Protein AF-A0A0S4VAQ6-F1 (afdb_monomer_lite)

Radius of gyration: 25.83 Å; chains: 1; bounding box: 60×48×76 Å

Sequence (164 aa):
MIMEAMSMSTVWVYKHNGTVQCDSSHKPASLGDTRKTLEAVIGPDNVLSQEERTVPMIQLCGAPTGNVNAYEITDKGWYLLRDGTVGRVGFERWSDESKAHFDGDINIGKVIGALTSRQPQSVQELVGHPLRVYRTGDAVTKDWRPDRVNIETNEGLIVSVWFG

Organism: Ralstonia solanacearum (NCBI:txid305)

Structure (mmCIF, N/CA/C/O backbone):
data_AF-A0A0S4VAQ6-F1
#
_entry.id   AF-A0A0S4VAQ6-F1
#
loop_
_atom_site.group_PDB
_atom_site.id
_atom_site.type_symbol
_atom_site.label_atom_id
_atom_site.label_alt_id
_atom_site.label_comp_id
_atom_site.label_asym_id
_atom_site.label_entity_id
_atom_site.label_seq_id
_atom_site.pdbx_PDB_ins_code
_atom_site.Cartn_x
_atom_site.Cartn_y
_atom_site.Cartn_z
_atom_site.occupancy
_atom_site.B_iso_or_equiv
_atom_site.auth_seq_id
_atom_site.auth_comp_id
_atom_site.auth_asym_id
_atom_site.auth_atom_id
_atom_site.pdbx_PDB_model_num
ATOM 1 N N . MET A 1 1 ? -0.516 -14.246 44.029 1.00 36.25 1 MET A N 1
ATOM 2 C CA . MET A 1 1 ? -1.489 -14.232 42.920 1.00 36.25 1 MET A CA 1
ATOM 3 C C . MET A 1 1 ? -0.914 -13.288 41.878 1.00 36.25 1 MET A C 1
ATOM 5 O O . MET A 1 1 ? -1.008 -12.082 42.045 1.00 36.25 1 MET A O 1
ATOM 9 N N . ILE A 1 2 ? -0.140 -13.826 40.937 1.00 40.84 2 ILE A N 1
ATOM 10 C CA . ILE A 1 2 ? 0.524 -13.032 39.900 1.00 40.84 2 ILE A CA 1
ATOM 11 C C . ILE A 1 2 ? -0.493 -12.952 38.764 1.00 40.84 2 ILE A C 1
ATOM 13 O O . ILE A 1 2 ? -0.813 -13.976 38.169 1.00 40.84 2 ILE A O 1
ATOM 17 N N . MET A 1 3 ? -1.084 -11.775 38.556 1.00 41.25 3 MET A N 1
ATOM 18 C CA . MET A 1 3 ? -1.864 -11.488 37.354 1.00 41.25 3 MET A CA 1
ATOM 19 C C . MET A 1 3 ? -0.880 -11.518 36.187 1.00 41.25 3 MET A C 1
ATOM 21 O O . MET A 1 3 ? -0.122 -10.570 35.992 1.00 41.25 3 MET A O 1
ATOM 25 N N . GLU A 1 4 ? -0.835 -12.634 35.463 1.00 46.25 4 GLU A N 1
ATOM 26 C CA . GLU A 1 4 ? -0.206 -12.674 34.149 1.00 46.25 4 GLU A CA 1
ATOM 27 C C . GLU A 1 4 ? -0.880 -11.607 33.286 1.00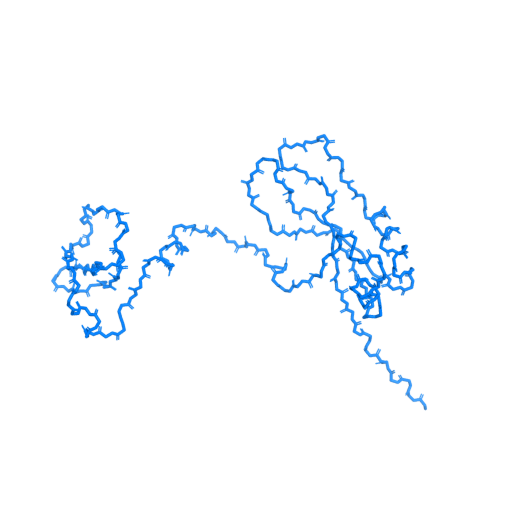 46.25 4 GLU A C 1
ATOM 29 O O . GLU A 1 4 ? -2.095 -11.626 33.077 1.00 46.25 4 GLU A O 1
ATOM 34 N N . ALA A 1 5 ? -0.093 -10.638 32.822 1.00 46.81 5 ALA A N 1
ATOM 35 C CA . ALA A 1 5 ? -0.521 -9.731 31.777 1.00 46.81 5 ALA A CA 1
ATOM 36 C C . ALA A 1 5 ? -0.767 -10.584 30.528 1.00 46.81 5 ALA A C 1
ATOM 38 O O . ALA A 1 5 ? 0.176 -10.962 29.833 1.00 46.81 5 ALA A O 1
ATOM 39 N N . MET A 1 6 ? -2.028 -10.941 30.276 1.00 49.72 6 MET A N 1
ATOM 40 C CA . MET A 1 6 ? -2.421 -11.521 29.000 1.00 49.72 6 MET A CA 1
ATOM 41 C C . MET A 1 6 ? -2.002 -10.518 27.928 1.00 49.72 6 MET A C 1
ATOM 43 O O . MET A 1 6 ? -2.525 -9.405 27.881 1.00 49.72 6 MET A O 1
ATOM 47 N N . SER A 1 7 ? -1.006 -10.883 27.120 1.00 52.69 7 SER A N 1
ATOM 48 C CA . SER A 1 7 ? -0.632 -10.120 25.936 1.00 52.69 7 SER A CA 1
ATOM 49 C C . SER A 1 7 ? -1.876 -10.032 25.059 1.00 52.69 7 SER A C 1
ATOM 51 O O . SER A 1 7 ? -2.305 -11.024 24.472 1.00 52.69 7 SER A O 1
ATOM 53 N N . MET A 1 8 ? -2.522 -8.867 25.061 1.00 62.84 8 MET A N 1
ATOM 54 C CA . MET A 1 8 ? -3.639 -8.600 24.172 1.00 62.84 8 MET A CA 1
ATOM 55 C C . MET A 1 8 ? -3.066 -8.473 22.770 1.00 62.84 8 MET A C 1
ATOM 57 O O . MET A 1 8 ? -2.347 -7.521 22.476 1.00 62.84 8 MET A O 1
ATOM 61 N N . SER A 1 9 ? -3.359 -9.448 21.920 1.00 81.31 9 SER A N 1
ATOM 62 C CA . SER A 1 9 ? -3.089 -9.351 20.495 1.00 81.31 9 SER A CA 1
ATOM 63 C C . SER A 1 9 ? -3.907 -8.203 19.903 1.00 81.31 9 SER A C 1
ATOM 65 O O . SER A 1 9 ? -5.121 -8.083 20.115 1.00 81.31 9 SER A O 1
ATOM 67 N N . THR A 1 10 ? -3.201 -7.318 19.204 1.00 91.25 10 THR A N 1
ATOM 68 C CA . THR A 1 10 ? -3.768 -6.156 18.528 1.00 91.25 10 THR A CA 1
ATOM 69 C C . THR A 1 10 ? -3.583 -6.282 17.024 1.00 91.25 10 THR A C 1
ATOM 71 O O . THR A 1 10 ? -2.678 -6.952 16.517 1.00 91.25 10 THR A O 1
ATOM 74 N N . VAL A 1 11 ? -4.476 -5.629 16.289 1.00 92.31 11 VAL A N 1
ATOM 75 C CA . VAL A 1 11 ? -4.455 -5.561 14.833 1.00 92.31 11 VAL A CA 1
ATOM 76 C C . VAL A 1 11 ? -4.546 -4.102 14.434 1.00 92.31 11 VAL A C 1
ATOM 78 O O . VAL A 1 11 ? -5.362 -3.355 14.960 1.00 92.31 11 VAL A O 1
ATOM 81 N N . TRP A 1 12 ? -3.734 -3.694 13.468 1.00 94.94 12 TRP A N 1
ATOM 82 C CA . TRP A 1 12 ? -3.903 -2.397 12.829 1.00 94.94 12 TRP A CA 1
ATOM 83 C C . TRP A 1 12 ? -4.864 -2.516 11.648 1.00 94.94 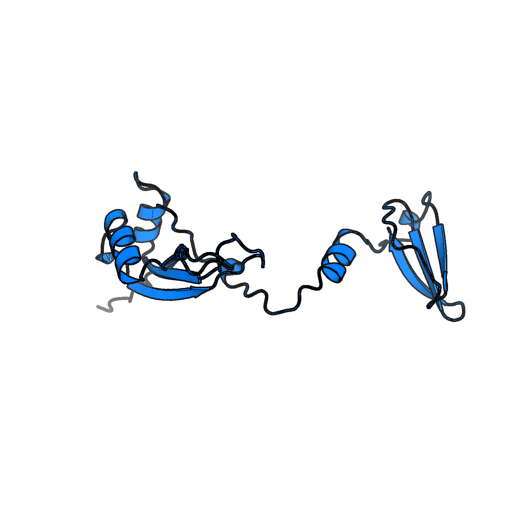12 TRP A C 1
ATOM 85 O O . TRP A 1 12 ? -4.795 -3.471 10.871 1.00 94.94 12 TRP A O 1
ATOM 95 N N . VAL A 1 13 ? -5.750 -1.538 11.499 1.00 94.94 13 VAL A N 1
ATOM 96 C CA . VAL A 1 13 ? -6.652 -1.379 10.352 1.00 94.94 13 VAL A CA 1
ATOM 97 C C . VAL A 1 13 ? -6.558 0.040 9.812 1.00 94.94 13 VAL A C 1
ATOM 99 O O . VAL A 1 13 ? -6.165 0.950 10.536 1.00 94.94 13 VAL A O 1
ATOM 102 N N . TYR A 1 14 ? -6.915 0.256 8.552 1.00 95.38 14 TYR A N 1
ATOM 103 C CA . TYR A 1 14 ? -6.927 1.590 7.959 1.00 95.38 14 TYR A CA 1
ATOM 104 C C . TYR A 1 14 ? -8.081 1.792 6.993 1.00 95.38 14 TYR A C 1
ATOM 106 O O . TYR A 1 14 ? -8.665 0.835 6.491 1.00 95.38 14 TYR A O 1
ATOM 114 N N . LYS A 1 15 ? -8.380 3.059 6.713 1.00 95.06 15 LYS A N 1
ATOM 115 C CA . LYS A 1 15 ? -9.302 3.484 5.661 1.00 95.06 15 LYS A CA 1
ATOM 116 C C . LYS A 1 15 ? -8.745 4.713 4.953 1.00 95.06 15 LYS A C 1
ATOM 118 O O . LYS A 1 15 ? -8.232 5.622 5.606 1.00 95.06 15 LYS A O 1
ATOM 123 N N . HIS A 1 16 ? -8.856 4.759 3.627 1.00 93.50 16 HIS A N 1
ATOM 124 C CA . HIS A 1 16 ? -8.461 5.935 2.850 1.00 93.50 16 HIS A CA 1
ATOM 125 C C . HIS A 1 16 ? -9.207 7.185 3.309 1.00 93.50 16 HIS A C 1
ATOM 127 O O . HIS A 1 16 ? -10.425 7.158 3.490 1.00 93.50 16 HIS A 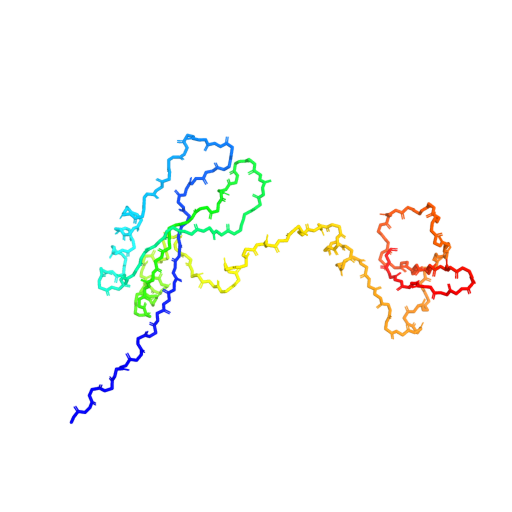O 1
ATOM 133 N N . ASN A 1 17 ? -8.479 8.294 3.449 1.00 94.06 17 ASN A N 1
ATOM 134 C CA . ASN A 1 17 ? -9.069 9.557 3.889 1.00 94.06 17 ASN A CA 1
ATOM 135 C C . ASN A 1 17 ? -9.855 10.277 2.775 1.00 94.06 17 ASN A C 1
ATOM 137 O O . ASN A 1 17 ? -10.400 11.348 3.010 1.00 94.06 17 ASN A O 1
ATOM 141 N N . GLY A 1 18 ? -9.924 9.700 1.570 1.00 91.56 18 GLY A N 1
ATOM 142 C CA . GLY A 1 18 ? -10.716 10.218 0.453 1.00 91.56 18 GLY A CA 1
ATOM 143 C C . GLY A 1 18 ? -10.040 11.319 -0.366 1.00 91.56 18 GLY A C 1
ATOM 144 O O . GLY A 1 18 ? -10.668 11.855 -1.273 1.00 91.56 18 GLY A O 1
ATOM 145 N N . THR A 1 19 ? -8.778 11.657 -0.086 1.00 93.44 19 THR A N 1
ATOM 146 C CA . THR A 1 19 ? -8.035 12.606 -0.929 1.00 93.44 19 THR A CA 1
ATOM 147 C C . THR A 1 19 ? -7.652 11.984 -2.270 1.00 93.44 19 THR A C 1
ATOM 149 O O . THR A 1 19 ? -7.267 10.813 -2.347 1.00 93.44 19 THR A O 1
ATOM 152 N N . VAL A 1 20 ? -7.733 12.796 -3.325 1.00 91.94 20 VAL A N 1
ATOM 153 C CA . VAL A 1 20 ? -7.515 12.400 -4.721 1.00 91.94 20 VAL A CA 1
ATOM 154 C C . VAL A 1 20 ? -6.326 13.171 -5.298 1.00 91.94 20 VAL A C 1
ATOM 156 O O . VAL A 1 20 ? -6.130 14.354 -5.025 1.00 91.94 20 VAL A O 1
ATOM 159 N N . GLN A 1 21 ? -5.492 12.500 -6.087 1.00 86.88 21 GLN A N 1
ATOM 160 C CA . GLN A 1 21 ? -4.336 13.105 -6.739 1.00 86.88 21 GLN A CA 1
ATOM 161 C C . GLN A 1 21 ? -4.772 14.130 -7.787 1.00 86.88 21 GLN A C 1
ATOM 163 O O . GLN A 1 21 ? -5.685 13.876 -8.574 1.00 86.88 21 GLN A O 1
ATOM 168 N N . CYS A 1 22 ? -4.067 15.263 -7.829 1.00 87.56 22 CYS A N 1
ATOM 169 C CA . CYS A 1 22 ? -4.341 16.404 -8.712 1.00 87.56 22 CYS A CA 1
ATOM 170 C C . CYS A 1 22 ? -5.691 17.104 -8.473 1.00 87.56 22 CYS A C 1
ATOM 172 O O . CYS A 1 22 ? -6.052 17.983 -9.252 1.00 87.56 22 CYS A O 1
ATOM 174 N N . ASP A 1 23 ? -6.414 16.760 -7.404 1.00 89.00 23 ASP A N 1
ATOM 175 C CA . ASP A 1 23 ? -7.700 17.363 -7.076 1.00 89.00 23 ASP A CA 1
ATOM 176 C C . ASP A 1 23 ? -7.758 17.792 -5.602 1.00 89.00 23 ASP A C 1
ATOM 178 O O . ASP A 1 23 ? -7.939 16.987 -4.688 1.00 89.00 23 ASP A O 1
ATOM 182 N N . SER A 1 24 ? -7.624 19.099 -5.376 1.00 86.44 24 SER A N 1
ATOM 183 C CA . SER A 1 24 ? -7.685 19.714 -4.046 1.00 86.44 24 SER A CA 1
ATOM 184 C C . SER A 1 24 ? -9.109 19.986 -3.550 1.00 86.44 24 SER A C 1
ATOM 186 O O . SER A 1 24 ? -9.280 20.448 -2.421 1.00 86.44 24 SER A O 1
ATOM 188 N N . SER A 1 25 ? -10.138 19.715 -4.360 1.00 89.38 25 SER A N 1
ATOM 189 C CA . SER A 1 25 ? -11.536 19.912 -3.962 1.00 89.38 25 SER A CA 1
ATOM 190 C C . SER A 1 25 ? -12.019 18.850 -2.966 1.00 89.38 25 SER A C 1
ATOM 192 O O . SER A 1 25 ? -12.926 19.110 -2.170 1.00 89.38 25 SER A O 1
ATOM 194 N N . HIS A 1 26 ? -11.369 17.682 -2.945 1.00 83.56 26 HIS A N 1
ATOM 195 C CA . HIS A 1 26 ? -11.676 16.589 -2.031 1.00 83.56 26 HIS A CA 1
ATOM 196 C C . HIS A 1 26 ? -11.047 16.839 -0.658 1.00 83.56 26 HIS A C 1
ATOM 198 O O . HIS A 1 26 ? -9.836 16.717 -0.464 1.00 83.56 26 HIS A O 1
ATOM 204 N N . LYS A 1 27 ? -11.889 17.177 0.323 1.00 89.56 27 LYS A N 1
ATOM 205 C CA . LYS A 1 27 ? -11.455 17.353 1.713 1.00 89.56 27 LYS A CA 1
ATOM 206 C C . LYS A 1 27 ? -11.209 15.990 2.377 1.00 89.56 27 LYS A C 1
ATOM 208 O O . LYS A 1 27 ? -12.104 15.146 2.318 1.00 89.56 27 LYS A O 1
ATOM 213 N N . PRO A 1 28 ? -10.056 15.779 3.041 1.00 93.50 28 PRO A N 1
ATOM 214 C CA . PRO A 1 28 ? -9.788 14.538 3.758 1.00 93.50 28 PRO A CA 1
ATOM 215 C C . PRO A 1 28 ? -10.797 14.327 4.889 1.00 93.50 28 PRO A C 1
ATOM 217 O O . PRO A 1 28 ? -11.072 15.243 5.669 1.00 93.50 28 PRO A O 1
ATOM 220 N N . ALA A 1 29 ? -11.303 13.103 5.017 1.00 94.31 29 ALA A N 1
ATOM 221 C CA . ALA A 1 29 ? -12.001 12.667 6.215 1.00 94.31 29 ALA A CA 1
ATOM 222 C C . ALA A 1 29 ? -11.036 12.715 7.405 1.00 94.31 29 ALA A C 1
ATOM 224 O O . ALA A 1 29 ? -9.931 12.171 7.338 1.00 94.31 29 ALA A O 1
ATOM 225 N N . SER A 1 30 ? -11.455 13.344 8.503 1.00 95.25 30 SER A N 1
ATOM 226 C CA . SER A 1 30 ? -10.615 13.458 9.694 1.00 95.25 30 SER A CA 1
ATOM 227 C C . SER A 1 30 ? -10.448 12.108 10.404 1.00 95.25 30 SER A C 1
ATOM 229 O O . SER A 1 30 ? -11.316 11.225 10.314 1.00 95.25 30 SER A O 1
ATOM 231 N N . LEU A 1 31 ? -9.363 11.970 11.178 1.00 94.88 31 LEU A N 1
ATOM 232 C CA . LEU A 1 31 ? -9.176 10.849 12.106 1.00 94.88 31 LEU A CA 1
ATOM 233 C C . LEU A 1 31 ? -10.370 10.691 13.060 1.00 94.88 31 LEU A C 1
ATOM 235 O O . LEU A 1 31 ? -10.797 9.574 13.335 1.00 94.88 31 LEU A O 1
ATOM 239 N N . GLY A 1 32 ? -10.947 11.793 13.545 1.00 95.94 32 GLY A N 1
ATOM 240 C CA . GLY A 1 32 ? -12.079 11.751 14.474 1.00 95.94 32 GLY A CA 1
ATOM 241 C C . GLY A 1 32 ? -13.367 11.232 13.832 1.00 95.94 32 GLY A C 1
ATOM 242 O O . GLY A 1 32 ? -14.066 10.407 14.417 1.00 95.94 32 GLY A O 1
ATOM 243 N N . ASP A 1 33 ? -13.679 11.672 12.614 1.00 94.69 33 ASP A N 1
ATOM 244 C CA . ASP A 1 33 ? -14.906 11.254 11.922 1.00 94.69 33 ASP A CA 1
ATOM 245 C C . ASP A 1 33 ? -14.822 9.798 11.456 1.00 94.69 33 ASP A C 1
ATOM 247 O O . ASP A 1 33 ? -15.782 9.027 11.571 1.00 94.69 33 ASP A O 1
ATOM 251 N N . THR A 1 34 ? -13.638 9.389 11.000 1.00 95.75 34 THR A N 1
ATOM 252 C CA . THR A 1 34 ? -13.381 7.997 10.626 1.00 95.75 34 THR A CA 1
ATOM 253 C C . THR A 1 34 ? -13.413 7.087 11.859 1.00 95.75 34 THR A C 1
ATOM 255 O O . THR A 1 34 ? -14.005 6.008 11.796 1.00 95.75 34 THR A O 1
ATOM 258 N N . ARG A 1 35 ? -12.901 7.550 13.012 1.00 96.88 35 ARG A N 1
ATOM 259 C CA . ARG A 1 35 ? -12.979 6.828 14.291 1.00 96.88 35 ARG A CA 1
ATOM 260 C C . ARG A 1 35 ? -14.418 6.579 14.717 1.00 96.88 35 ARG A C 1
ATOM 262 O O . ARG A 1 35 ? -14.758 5.437 14.991 1.00 96.88 35 ARG A O 1
ATOM 269 N N . LYS A 1 36 ? -15.283 7.598 14.692 1.00 96.44 36 LYS A N 1
ATOM 270 C CA . LYS A 1 36 ? -16.713 7.436 15.024 1.00 96.44 36 LYS A CA 1
ATOM 271 C C . LYS A 1 36 ? -17.382 6.360 14.169 1.00 96.44 36 LYS A C 1
ATOM 273 O O . LYS A 1 36 ? -18.200 5.593 14.666 1.00 96.44 36 LYS A O 1
ATOM 278 N N . THR A 1 37 ? -17.015 6.288 12.888 1.00 94.12 37 THR A N 1
ATOM 279 C CA . THR A 1 37 ? -17.519 5.252 11.976 1.00 94.12 37 THR A CA 1
ATOM 280 C C . THR A 1 37 ? -17.040 3.860 12.393 1.00 94.12 37 THR A C 1
ATOM 282 O O . THR A 1 37 ? -17.829 2.922 12.382 1.00 94.12 37 THR A O 1
ATOM 285 N N . LEU A 1 38 ? -15.769 3.719 12.783 1.00 95.56 38 LEU A N 1
ATOM 286 C CA . LEU A 1 38 ? -15.210 2.456 13.270 1.00 95.56 38 LEU A CA 1
ATOM 287 C C . LEU A 1 38 ? -15.859 2.023 14.593 1.00 95.56 38 LEU A C 1
ATOM 289 O O . LEU A 1 38 ? -16.320 0.892 14.720 1.00 95.56 38 LEU A O 1
ATOM 293 N N . GLU A 1 39 ? -15.957 2.938 15.557 1.00 96.12 39 GLU A N 1
ATOM 294 C CA . GLU A 1 39 ? -16.557 2.698 16.874 1.00 96.12 39 GLU A CA 1
ATOM 295 C C . GLU A 1 39 ? -18.041 2.328 16.778 1.00 96.12 39 GLU A C 1
ATOM 297 O O . GLU A 1 39 ? -18.512 1.506 17.560 1.00 96.12 39 GLU A O 1
ATOM 302 N N . ALA A 1 40 ? -18.775 2.856 15.794 1.00 93.94 40 ALA A N 1
ATOM 303 C CA . ALA A 1 40 ? -20.157 2.454 15.538 1.00 93.94 40 ALA A CA 1
ATOM 304 C C . ALA A 1 40 ? -20.291 0.981 15.101 1.00 93.94 40 ALA A C 1
ATOM 306 O O . ALA A 1 40 ? -21.357 0.392 15.269 1.00 93.94 40 ALA A O 1
ATOM 307 N N . VAL A 1 41 ? -19.227 0.384 14.550 1.00 93.00 41 VAL A N 1
ATOM 308 C CA . VAL A 1 41 ? -19.211 -1.014 14.090 1.00 93.00 41 VAL A CA 1
ATOM 309 C C . VAL A 1 41 ? -18.688 -1.948 15.177 1.00 93.00 41 VAL A C 1
ATOM 311 O O . VAL A 1 41 ? -19.282 -2.995 15.423 1.00 93.00 41 VAL A O 1
ATOM 314 N N . ILE A 1 42 ? -17.577 -1.586 15.823 1.00 94.69 42 ILE A N 1
ATOM 315 C CA . ILE A 1 42 ? -16.864 -2.492 16.736 1.00 94.69 42 ILE A CA 1
ATOM 316 C C . ILE A 1 42 ? -16.968 -2.100 18.210 1.00 94.69 42 ILE A C 1
ATOM 318 O O . ILE A 1 42 ? -16.533 -2.861 19.065 1.00 94.69 42 ILE A O 1
ATOM 322 N N . GLY A 1 43 ? -17.555 -0.949 18.529 1.00 94.62 43 GLY A N 1
ATOM 323 C CA . GLY A 1 43 ? -17.601 -0.385 19.877 1.00 94.62 43 GLY A CA 1
ATOM 324 C C . GLY A 1 43 ? -16.316 0.369 20.262 1.00 94.62 43 GLY A C 1
ATOM 325 O O . GLY A 1 43 ? -15.223 -0.016 19.838 1.00 94.62 43 GLY A O 1
ATOM 326 N N . PRO A 1 44 ? -16.420 1.428 21.088 1.00 96.31 44 PRO A N 1
ATOM 327 C CA . PRO A 1 44 ? -15.289 2.288 21.455 1.00 96.31 44 PRO A CA 1
ATOM 328 C C . PRO A 1 44 ? -14.185 1.553 22.224 1.00 96.31 44 PRO A C 1
ATOM 330 O O . PRO A 1 44 ? -13.007 1.818 21.997 1.00 96.31 44 PRO A O 1
ATOM 333 N N . ASP A 1 45 ? -14.546 0.567 23.048 1.00 96.12 45 ASP A N 1
ATOM 334 C CA . ASP A 1 45 ? -13.595 -0.222 23.848 1.00 96.12 45 ASP A CA 1
ATOM 335 C C . ASP A 1 45 ? -12.629 -1.062 22.996 1.00 96.12 45 ASP A C 1
ATOM 337 O O . ASP A 1 45 ? -11.637 -1.584 23.503 1.00 96.12 45 ASP A O 1
ATOM 341 N N . ASN A 1 46 ? -12.915 -1.222 21.700 1.00 95.69 46 ASN A N 1
ATOM 342 C CA . ASN A 1 46 ? -12.084 -1.991 20.782 1.00 95.69 46 ASN A CA 1
ATOM 343 C C . ASN A 1 46 ? -11.152 -1.123 19.925 1.00 95.69 46 ASN A C 1
ATOM 345 O O . ASN A 1 46 ? -10.422 -1.691 19.117 1.00 95.69 46 ASN A O 1
ATOM 349 N N . VAL A 1 47 ? -11.145 0.208 20.092 1.00 96.50 47 VAL A N 1
ATOM 350 C CA . VAL A 1 47 ? -10.245 1.137 19.383 1.00 96.50 47 VAL A CA 1
ATOM 351 C C . VAL A 1 47 ? -9.207 1.706 20.352 1.00 96.50 47 VAL A C 1
ATOM 353 O O . VAL A 1 47 ? -9.507 2.575 21.173 1.00 96.50 47 VAL A O 1
ATOM 356 N N . LEU A 1 48 ? -7.967 1.238 20.227 1.00 95.94 48 LEU A N 1
ATOM 357 C CA . LEU A 1 48 ? -6.884 1.458 21.188 1.00 95.94 48 LEU A CA 1
ATOM 358 C C . LEU A 1 48 ? -6.043 2.697 20.861 1.00 95.94 48 LEU A C 1
ATOM 360 O O . LEU A 1 48 ? -5.765 3.511 21.737 1.00 95.94 48 LEU A O 1
ATOM 364 N N . SER A 1 49 ? -5.668 2.859 19.592 1.00 95.12 49 SER A N 1
ATOM 365 C CA . SER A 1 49 ? -4.814 3.952 19.115 1.00 95.12 49 SER A CA 1
ATOM 366 C C . SER A 1 49 ? -5.243 4.411 17.723 1.00 95.12 49 SER A C 1
ATOM 368 O O . SER A 1 49 ? -5.997 3.717 17.038 1.00 95.12 49 SER A O 1
ATOM 370 N N . GLN A 1 50 ? -4.794 5.596 17.312 1.00 96.31 50 GLN A N 1
ATOM 371 C CA . GLN A 1 50 ? -5.069 6.162 15.994 1.00 96.31 50 GLN A CA 1
ATOM 372 C C . GLN A 1 50 ? -3.898 7.011 15.500 1.00 96.31 50 GLN A C 1
ATOM 374 O O . GLN A 1 50 ? -3.284 7.727 16.290 1.00 96.31 50 GLN A O 1
ATOM 379 N N . GLU A 1 51 ? -3.650 6.991 14.194 1.00 95.31 51 GLU A N 1
ATOM 380 C CA . GLU A 1 51 ? -2.695 7.883 13.534 1.00 95.31 51 GLU A CA 1
ATOM 381 C C . GLU A 1 51 ? -2.958 7.983 12.028 1.00 95.31 51 GLU A C 1
ATOM 383 O O . GLU A 1 51 ? -3.599 7.119 11.426 1.00 95.31 51 GLU A O 1
ATOM 388 N N . GLU A 1 52 ? -2.467 9.055 11.413 1.00 94.44 52 GLU A N 1
ATOM 389 C CA . GLU A 1 52 ? -2.427 9.160 9.956 1.00 94.44 52 GLU A CA 1
ATOM 390 C C . GLU A 1 52 ? -1.237 8.358 9.430 1.00 94.44 52 GLU A C 1
ATOM 392 O O . GLU A 1 52 ? -0.139 8.401 9.987 1.00 94.44 52 GLU A O 1
ATOM 397 N N . ARG A 1 53 ? -1.456 7.621 8.344 1.00 92.44 53 ARG A N 1
ATOM 398 C CA . ARG A 1 53 ? -0.407 6.886 7.635 1.00 92.44 53 ARG A CA 1
ATOM 399 C C . ARG A 1 53 ? -0.564 7.069 6.133 1.00 92.44 53 ARG A C 1
ATOM 401 O O . ARG A 1 53 ? -1.548 7.631 5.648 1.00 92.44 53 ARG A O 1
ATOM 408 N N . THR A 1 54 ? 0.391 6.533 5.392 1.00 89.31 54 THR A N 1
ATOM 409 C CA . THR A 1 54 ? 0.339 6.437 3.938 1.00 89.31 54 THR A CA 1
ATOM 410 C C . THR A 1 54 ? 0.437 4.980 3.510 1.00 89.31 54 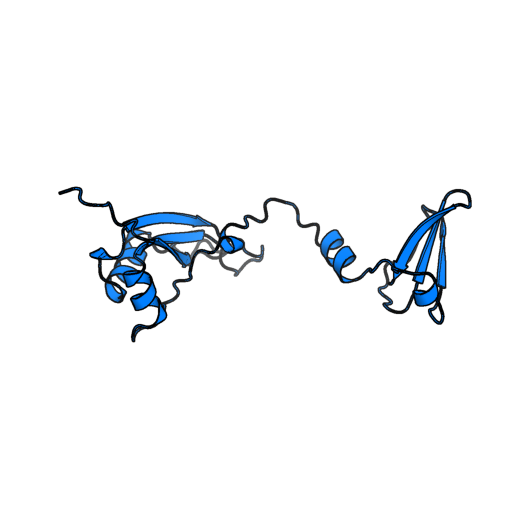THR A C 1
ATOM 412 O O . THR A 1 54 ? 1.124 4.174 4.138 1.00 89.31 54 THR A O 1
ATOM 415 N N . VAL A 1 55 ? -0.279 4.638 2.444 1.00 86.31 55 VAL A N 1
ATOM 416 C CA . VAL A 1 55 ? -0.121 3.378 1.716 1.00 86.31 55 VAL A CA 1
ATOM 417 C C . VAL A 1 55 ? 0.326 3.680 0.289 1.00 86.31 55 VAL A C 1
ATOM 419 O O . VAL A 1 55 ? 0.023 4.759 -0.234 1.00 86.31 55 VAL A O 1
ATOM 422 N N . PRO A 1 56 ? 1.046 2.762 -0.366 1.00 81.62 56 PRO A N 1
ATOM 423 C CA . PRO A 1 56 ? 1.562 3.030 -1.694 1.00 81.62 56 PRO A CA 1
ATOM 424 C C . PRO A 1 56 ? 0.445 3.134 -2.729 1.00 81.62 56 PRO A C 1
ATOM 426 O O . PRO A 1 56 ? -0.446 2.289 -2.778 1.00 81.62 56 PRO A O 1
ATOM 429 N N . MET A 1 57 ? 0.530 4.151 -3.587 1.00 82.06 57 MET A N 1
ATOM 430 C CA . MET A 1 57 ? -0.425 4.388 -4.667 1.00 82.06 57 MET A CA 1
ATOM 431 C C . MET A 1 57 ? 0.276 4.685 -5.985 1.00 82.06 57 MET A C 1
ATOM 433 O O . MET A 1 57 ? 1.352 5.290 -6.026 1.00 82.06 57 MET A O 1
ATOM 437 N N . ILE A 1 58 ? -0.378 4.292 -7.078 1.00 79.06 58 ILE A N 1
ATOM 438 C CA . ILE A 1 58 ? 0.046 4.661 -8.430 1.00 79.06 58 ILE A CA 1
ATOM 439 C C . ILE A 1 58 ? 0.021 6.187 -8.543 1.00 79.06 58 ILE A C 1
ATOM 441 O O . ILE A 1 58 ? -0.907 6.815 -8.041 1.00 79.06 58 ILE A O 1
ATOM 445 N N . GLN A 1 59 ? 0.992 6.782 -9.231 1.00 81.75 59 GLN A N 1
ATOM 446 C CA . GLN A 1 59 ? 1.002 8.225 -9.481 1.00 81.75 59 GLN A CA 1
ATOM 447 C C . GLN A 1 59 ? 0.189 8.535 -10.747 1.00 81.75 59 GLN A C 1
ATOM 449 O O . GLN A 1 59 ? 0.702 8.445 -11.862 1.00 81.75 59 GLN A O 1
ATOM 454 N N . LEU A 1 60 ? -1.101 8.833 -10.577 1.00 80.50 60 LEU A N 1
ATOM 455 C CA . LEU A 1 60 ? -2.049 9.133 -11.654 1.00 80.50 60 LEU A CA 1
ATOM 456 C C . LEU A 1 60 ? -3.122 10.104 -11.146 1.00 80.50 60 LEU A C 1
ATOM 458 O O . LEU A 1 60 ? -3.810 9.815 -10.166 1.00 80.50 60 LEU A O 1
ATOM 462 N N . CYS A 1 61 ? -3.318 11.227 -11.842 1.00 84.56 61 CYS A N 1
ATOM 463 C CA . CYS A 1 61 ? -4.392 12.166 -11.513 1.00 84.56 61 CYS A CA 1
ATOM 464 C C . CYS A 1 61 ? -5.759 11.460 -11.497 1.00 84.56 61 CYS A C 1
ATOM 466 O O . CYS A 1 61 ? -6.082 10.704 -12.413 1.00 84.56 61 CYS A O 1
ATOM 468 N N . GLY A 1 62 ? -6.561 11.708 -10.459 1.00 84.38 62 GLY A N 1
ATOM 469 C CA . GLY A 1 62 ? -7.840 11.024 -10.238 1.00 84.38 62 GLY A CA 1
ATOM 470 C C . GLY A 1 62 ? -7.753 9.730 -9.415 1.00 84.38 62 GLY A C 1
ATOM 471 O O . GLY A 1 62 ? -8.785 9.253 -8.946 1.00 84.38 62 GLY A O 1
ATOM 472 N N . ALA A 1 63 ? -6.559 9.175 -9.176 1.00 87.31 63 ALA A N 1
ATOM 473 C CA . ALA A 1 63 ? -6.370 8.084 -8.216 1.00 87.31 63 ALA A CA 1
ATOM 474 C C . ALA A 1 63 ? -6.326 8.620 -6.768 1.00 87.31 63 ALA A C 1
ATOM 476 O O . ALA A 1 63 ? -6.003 9.793 -6.563 1.00 87.31 63 ALA A O 1
ATOM 477 N N . PRO A 1 64 ? -6.603 7.803 -5.733 1.00 88.69 64 PRO A N 1
ATOM 478 C CA . PRO A 1 64 ? -6.427 8.247 -4.354 1.00 88.69 64 PRO A CA 1
ATOM 479 C C . PRO A 1 64 ? -4.950 8.536 -4.045 1.00 88.69 64 PRO A C 1
ATOM 481 O O . PRO A 1 64 ? -4.049 7.912 -4.605 1.00 88.69 64 PRO A O 1
ATOM 484 N N . THR A 1 65 ? -4.684 9.473 -3.138 1.00 89.19 65 THR A N 1
ATOM 485 C CA . THR A 1 65 ? -3.306 9.886 -2.787 1.00 89.19 65 THR A CA 1
ATOM 486 C C . THR A 1 65 ? -2.522 8.827 -2.013 1.00 89.19 65 THR A C 1
ATOM 488 O O . THR A 1 65 ? -1.298 8.875 -1.987 1.00 89.19 65 THR A O 1
ATOM 491 N N . GLY A 1 66 ? -3.222 7.895 -1.363 1.00 89.88 66 GLY A N 1
ATOM 492 C CA . GLY A 1 66 ? -2.623 6.930 -0.441 1.00 89.88 66 GLY A CA 1
ATOM 493 C C . GLY A 1 66 ? -2.620 7.389 1.012 1.00 89.88 66 GLY A C 1
ATOM 494 O O . GLY A 1 66 ? -2.249 6.606 1.875 1.00 89.88 66 GLY A O 1
ATOM 495 N N . ASN A 1 67 ? -3.092 8.600 1.320 1.00 92.81 67 ASN A N 1
ATOM 496 C CA . ASN A 1 67 ? -3.282 9.026 2.705 1.00 92.81 67 ASN A CA 1
ATOM 497 C C . ASN A 1 67 ? -4.437 8.244 3.355 1.00 92.81 67 ASN A C 1
ATOM 499 O O . ASN A 1 67 ? -5.537 8.131 2.792 1.00 92.81 67 ASN A O 1
ATOM 503 N N . VAL A 1 68 ? -4.199 7.708 4.550 1.00 95.19 68 VAL A N 1
ATOM 504 C CA . VAL A 1 68 ? -5.154 6.866 5.277 1.00 95.19 68 VAL A CA 1
ATOM 505 C C . VAL A 1 68 ? -5.223 7.240 6.753 1.00 95.19 68 VAL A C 1
ATOM 507 O O . VAL A 1 68 ? -4.246 7.675 7.358 1.00 95.19 68 VAL A O 1
ATOM 510 N N . ASN A 1 69 ? -6.390 6.996 7.338 1.00 97.19 69 ASN A N 1
ATOM 511 C CA . ASN A 1 69 ? -6.607 7.025 8.777 1.00 97.19 69 ASN A CA 1
ATOM 512 C C . ASN A 1 69 ? -6.444 5.598 9.304 1.00 97.19 69 ASN A C 1
ATOM 514 O O . ASN A 1 69 ? -7.202 4.710 8.897 1.00 97.19 69 ASN A O 1
ATOM 518 N N . ALA A 1 70 ? -5.454 5.371 10.164 1.00 96.38 70 ALA A N 1
ATOM 519 C CA . ALA A 1 70 ? -5.116 4.064 10.711 1.00 96.38 70 ALA A CA 1
ATOM 520 C C . ALA A 1 70 ? -5.471 3.973 12.200 1.00 96.38 70 ALA A C 1
ATOM 522 O O . ALA A 1 70 ? -5.354 4.947 12.943 1.00 96.38 70 ALA A O 1
ATOM 523 N N . TYR A 1 71 ? -5.888 2.784 12.632 1.00 97.06 71 TYR A N 1
ATOM 524 C CA . TYR A 1 71 ? -6.334 2.503 13.992 1.00 97.06 71 TYR A CA 1
ATOM 525 C C . TYR A 1 71 ? -5.776 1.180 14.480 1.00 97.06 71 TYR A C 1
ATOM 527 O O . TYR A 1 71 ? -5.831 0.176 13.769 1.00 97.06 71 TYR A O 1
ATOM 535 N N . GLU A 1 72 ? -5.298 1.173 15.716 1.00 96.62 72 GLU A N 1
ATOM 536 C CA . GLU A 1 72 ? -5.021 -0.059 16.436 1.00 96.62 72 GLU A CA 1
ATOM 537 C C . GLU A 1 72 ? -6.302 -0.533 17.111 1.00 96.62 72 GLU A C 1
ATOM 539 O O . GLU A 1 72 ? -6.946 0.230 17.836 1.00 96.62 72 GLU A O 1
ATOM 544 N N . ILE A 1 73 ? -6.675 -1.785 16.875 1.00 96.12 73 ILE A N 1
ATOM 545 C CA . ILE A 1 73 ? -7.876 -2.401 17.427 1.00 96.12 73 ILE A CA 1
ATOM 546 C C . ILE A 1 73 ? -7.550 -3.724 18.113 1.00 96.12 73 ILE A C 1
ATOM 548 O O . ILE A 1 73 ? -6.532 -4.362 17.840 1.00 96.12 73 ILE A O 1
ATOM 552 N N . THR A 1 74 ? -8.433 -4.152 19.008 1.00 95.44 74 THR A N 1
ATOM 553 C CA . THR A 1 74 ? -8.338 -5.478 19.634 1.00 95.44 74 THR A CA 1
ATOM 554 C C . THR A 1 74 ? -8.669 -6.581 18.622 1.00 95.44 74 THR A C 1
ATOM 556 O O . THR A 1 74 ? -9.412 -6.357 17.663 1.00 95.44 74 THR A O 1
ATOM 559 N N . ASP A 1 75 ? -8.223 -7.813 18.876 1.00 91.38 75 ASP A N 1
ATOM 560 C CA . ASP A 1 75 ? -8.653 -8.985 18.095 1.00 91.38 75 ASP A CA 1
ATOM 561 C C . ASP A 1 75 ? -10.177 -9.172 18.070 1.00 91.38 75 ASP A C 1
ATOM 563 O O . ASP A 1 75 ? -10.751 -9.559 17.049 1.00 91.38 75 ASP A O 1
ATOM 567 N N . LYS A 1 76 ? -10.858 -8.852 19.179 1.00 92.19 76 LYS A N 1
ATOM 568 C CA . LYS A 1 76 ? -12.325 -8.847 19.239 1.00 92.19 76 LYS A CA 1
ATOM 569 C C . LYS A 1 76 ? -12.905 -7.808 18.279 1.00 92.19 76 LYS A C 1
ATOM 571 O O . LYS A 1 76 ? -13.848 -8.114 17.554 1.00 92.19 76 LYS A O 1
ATOM 576 N N . GLY A 1 77 ? -12.334 -6.605 18.252 1.00 92.88 77 GLY A N 1
ATOM 577 C CA . GLY A 1 77 ? -12.686 -5.566 17.290 1.00 92.88 77 GLY A CA 1
ATOM 578 C C . GLY A 1 77 ? -12.488 -6.032 15.851 1.00 92.88 77 GLY A C 1
ATOM 579 O O . GLY A 1 77 ? -13.374 -5.857 15.020 1.00 92.88 77 GLY A O 1
ATOM 580 N N . TRP A 1 78 ? -11.371 -6.702 15.567 1.00 91.75 78 TRP A N 1
ATOM 581 C CA . TRP A 1 78 ? -11.098 -7.257 14.243 1.00 91.75 78 TRP A CA 1
ATOM 582 C C . TRP A 1 78 ? -12.116 -8.328 13.833 1.00 91.75 78 TRP A C 1
ATOM 584 O O . TRP A 1 78 ? -12.624 -8.291 12.712 1.00 91.75 78 TRP A O 1
ATOM 594 N N . TYR A 1 79 ? -12.464 -9.244 14.738 1.00 90.06 79 TYR A N 1
ATOM 595 C CA . TYR A 1 79 ? -13.513 -10.237 14.503 1.00 90.06 79 TYR A CA 1
ATOM 596 C C . TYR A 1 79 ? -14.855 -9.573 14.162 1.00 90.06 79 TYR A C 1
ATOM 598 O O . TYR A 1 79 ? -15.472 -9.920 13.156 1.00 90.06 79 TYR A O 1
ATOM 606 N N . LEU A 1 80 ? -15.271 -8.566 14.939 1.00 90.94 80 LEU A N 1
ATOM 607 C CA . LEU A 1 80 ? -16.512 -7.821 14.696 1.00 90.94 80 LEU A CA 1
ATOM 608 C C . LEU A 1 80 ? -16.496 -7.079 13.352 1.00 90.94 80 LEU A C 1
ATOM 610 O O . LEU A 1 80 ? -17.495 -7.084 12.638 1.00 90.94 80 LEU A O 1
ATOM 614 N N . LEU A 1 81 ? -15.366 -6.476 12.982 1.00 90.38 81 LEU A N 1
ATOM 615 C CA . LEU A 1 81 ? -15.214 -5.756 11.716 1.00 90.38 81 LEU A CA 1
ATOM 616 C C . LEU A 1 81 ? -15.218 -6.692 10.497 1.00 90.38 81 LEU A C 1
ATOM 618 O O . LEU A 1 81 ? -15.685 -6.315 9.422 1.00 90.38 81 LEU A O 1
ATOM 622 N N . ARG A 1 82 ? -14.659 -7.900 10.639 1.00 87.56 82 ARG A N 1
ATOM 623 C CA . ARG A 1 82 ? -14.528 -8.875 9.548 1.00 87.56 82 ARG A CA 1
ATOM 624 C C . ARG A 1 82 ? -15.796 -9.697 9.344 1.00 87.56 82 ARG A C 1
ATOM 626 O O . ARG A 1 82 ? -16.219 -9.848 8.201 1.00 87.56 82 ARG A O 1
ATOM 633 N N . ASP A 1 83 ? -16.348 -10.230 10.431 1.00 81.69 83 ASP A N 1
ATOM 634 C CA . ASP A 1 83 ? -17.400 -11.253 10.413 1.00 81.69 83 ASP A CA 1
ATOM 635 C C . ASP A 1 83 ? -18.747 -10.737 10.950 1.00 81.69 83 ASP A C 1
ATOM 637 O O . ASP A 1 83 ? -19.727 -11.480 10.987 1.00 81.69 83 ASP A O 1
ATOM 641 N N . GLY A 1 84 ? -18.814 -9.475 11.382 1.00 77.38 84 GLY A N 1
ATOM 642 C CA . GLY A 1 84 ? -20.057 -8.839 11.809 1.00 77.38 84 GLY A CA 1
ATOM 643 C C . GLY A 1 84 ? -20.996 -8.497 10.647 1.00 77.38 84 GLY A C 1
ATOM 644 O O . GLY A 1 84 ? -20.610 -8.450 9.480 1.00 77.38 84 GLY A O 1
ATOM 645 N N . THR A 1 85 ? -22.252 -8.191 10.979 1.00 76.62 85 THR A N 1
ATOM 646 C CA . THR A 1 85 ? -23.351 -7.983 10.015 1.00 76.62 85 THR A CA 1
ATOM 647 C C . THR A 1 85 ? -23.118 -6.833 9.029 1.00 76.62 85 THR A C 1
ATOM 649 O O . THR A 1 85 ? -23.605 -6.879 7.903 1.00 76.62 85 THR A O 1
ATOM 652 N N . VAL A 1 86 ? -22.393 -5.790 9.443 1.00 74.12 86 VAL A N 1
ATOM 653 C CA . VAL A 1 86 ? -22.187 -4.559 8.651 1.00 74.12 86 VAL A CA 1
ATOM 654 C C . VAL A 1 86 ? -20.997 -4.692 7.682 1.00 74.12 86 VAL A C 1
ATOM 656 O O . VAL A 1 86 ? -20.824 -3.872 6.779 1.00 74.12 86 VAL A O 1
ATOM 659 N N . GLY A 1 87 ? -20.184 -5.744 7.827 1.00 74.75 87 GLY A N 1
ATOM 660 C CA . GLY A 1 87 ? -18.941 -5.917 7.080 1.00 74.75 87 GLY A CA 1
ATOM 661 C C . GLY A 1 87 ? -17.900 -4.838 7.400 1.00 74.75 87 GLY A C 1
ATOM 662 O O . GLY A 1 87 ? -18.004 -4.098 8.375 1.00 74.75 87 GLY A O 1
ATOM 663 N N . ARG A 1 88 ? -16.872 -4.730 6.550 1.00 81.06 88 ARG A N 1
ATOM 664 C CA . ARG A 1 88 ? -15.670 -3.933 6.854 1.00 81.06 88 ARG A CA 1
ATOM 665 C C . ARG A 1 88 ? -15.830 -2.418 6.708 1.00 81.06 88 ARG A C 1
ATOM 667 O O . ARG A 1 88 ? -14.944 -1.682 7.114 1.00 81.06 88 ARG A O 1
ATOM 674 N N . VAL A 1 89 ? -16.904 -1.926 6.088 1.00 86.88 89 VAL A N 1
ATOM 675 C CA . VAL A 1 89 ? -17.184 -0.480 5.897 1.00 86.88 89 VAL A CA 1
ATOM 676 C C . VAL A 1 89 ? -16.000 0.315 5.302 1.00 86.88 89 VAL A C 1
ATOM 678 O O . VAL A 1 89 ? -15.755 1.479 5.636 1.00 86.88 89 VAL A O 1
ATOM 681 N N . GLY A 1 90 ? -15.247 -0.320 4.400 1.00 89.38 90 GLY A N 1
ATOM 682 C CA . GLY A 1 90 ? -14.064 0.262 3.757 1.00 89.38 90 GLY A CA 1
ATOM 683 C C . GLY A 1 90 ? -12.797 0.279 4.618 1.00 89.38 90 GLY A C 1
ATOM 684 O O . GLY A 1 90 ? -11.836 0.932 4.230 1.00 89.38 90 GLY A O 1
ATOM 685 N N . PHE A 1 91 ? -12.792 -0.397 5.771 1.00 92.88 91 PHE A N 1
ATOM 686 C CA . PHE A 1 91 ? -11.577 -0.656 6.534 1.00 92.88 91 PHE A CA 1
ATOM 687 C C . PHE A 1 91 ? -10.860 -1.906 6.024 1.00 92.88 91 PHE A C 1
ATOM 689 O O . PHE A 1 91 ? -11.463 -2.952 5.770 1.00 92.88 91 PHE A O 1
ATOM 696 N N . GLU A 1 92 ? -9.545 -1.814 5.932 1.00 91.38 92 GLU A N 1
ATOM 697 C CA . GLU A 1 92 ? -8.666 -2.903 5.536 1.00 91.38 92 GLU A CA 1
ATOM 698 C C . GLU A 1 92 ? -7.684 -3.214 6.657 1.00 91.38 92 GLU A C 1
ATOM 700 O O . GLU A 1 92 ? -7.352 -2.353 7.472 1.00 91.38 92 GLU A O 1
ATOM 705 N N . ARG A 1 93 ? -7.231 -4.468 6.727 1.00 91.12 93 ARG A N 1
ATOM 706 C CA . ARG A 1 93 ? -6.203 -4.858 7.690 1.00 91.12 93 ARG A CA 1
ATOM 707 C C . ARG A 1 93 ? -4.870 -4.278 7.242 1.00 91.12 93 ARG A C 1
ATOM 709 O O . ARG A 1 93 ? -4.463 -4.482 6.104 1.00 91.12 93 ARG A O 1
ATOM 716 N N . TRP A 1 94 ? -4.168 -3.633 8.162 1.00 87.94 94 TRP A N 1
ATOM 717 C CA . TRP A 1 94 ? -2.777 -3.265 7.965 1.00 87.94 94 TRP A CA 1
ATOM 718 C C . TRP A 1 94 ? -1.930 -4.538 7.959 1.00 87.94 94 TRP A C 1
ATOM 720 O O . TRP A 1 94 ? -1.855 -5.251 8.962 1.00 87.94 94 TRP A O 1
ATOM 730 N N . SER A 1 95 ? -1.312 -4.838 6.824 1.00 77.38 95 SER A N 1
ATOM 731 C CA . SER A 1 95 ? -0.361 -5.942 6.684 1.00 77.38 95 SER A CA 1
ATOM 732 C C . SER A 1 95 ? 1.062 -5.394 6.560 1.00 77.38 95 SER A C 1
ATOM 734 O O . SER A 1 95 ? 1.254 -4.211 6.278 1.00 77.38 95 SER A O 1
ATOM 736 N N . ASP A 1 96 ? 2.080 -6.230 6.766 1.00 63.72 96 ASP A N 1
ATOM 737 C CA . ASP A 1 96 ? 3.464 -5.829 6.476 1.00 63.72 96 ASP A CA 1
ATOM 738 C C . ASP A 1 96 ? 3.668 -5.531 4.976 1.00 63.72 96 ASP A C 1
ATOM 740 O O . ASP A 1 96 ? 4.513 -4.717 4.621 1.00 63.72 96 ASP A O 1
ATOM 744 N N . GLU A 1 97 ? 2.822 -6.078 4.098 1.00 55.75 97 GLU A N 1
ATOM 745 C CA . GLU A 1 97 ? 2.747 -5.704 2.678 1.00 55.75 97 GLU A CA 1
ATOM 746 C C . GLU A 1 97 ? 2.201 -4.274 2.508 1.00 55.75 97 GLU A C 1
ATOM 748 O O . GLU A 1 97 ? 2.689 -3.518 1.675 1.00 55.75 97 GLU A O 1
ATOM 753 N N . SER A 1 98 ? 1.263 -3.845 3.363 1.00 53.66 98 SER A N 1
ATOM 754 C CA . SER A 1 98 ? 0.791 -2.451 3.439 1.00 53.66 98 SER A CA 1
ATOM 755 C C . SER A 1 98 ? 1.863 -1.490 3.979 1.00 53.66 98 SER A C 1
ATOM 757 O O . SER A 1 98 ? 1.788 -0.293 3.714 1.00 53.66 98 SER A O 1
ATOM 759 N N . LYS A 1 99 ? 2.864 -1.996 4.725 1.00 47.16 99 LYS A N 1
ATOM 760 C CA . LYS A 1 99 ? 4.058 -1.234 5.149 1.00 47.16 99 LYS A CA 1
ATOM 761 C C . LYS A 1 99 ? 5.115 -1.120 4.064 1.00 47.16 99 LYS A C 1
ATOM 763 O O . LYS A 1 99 ? 6.089 -0.404 4.295 1.00 47.16 99 LYS A O 1
ATOM 768 N N . ALA A 1 100 ? 4.979 -1.820 2.938 1.00 43.97 100 ALA A N 1
ATOM 769 C CA . ALA A 1 100 ? 5.912 -1.676 1.836 1.00 43.97 100 ALA A CA 1
ATOM 770 C C . ALA A 1 100 ? 5.714 -0.295 1.206 1.00 43.97 100 ALA A C 1
ATOM 772 O O . ALA A 1 100 ? 5.198 -0.174 0.104 1.00 43.97 100 ALA A O 1
ATOM 773 N N . HIS A 1 101 ? 6.140 0.763 1.905 1.00 41.81 101 HIS A N 1
ATOM 774 C CA . HIS A 1 101 ? 6.693 1.940 1.269 1.00 41.81 101 HIS A CA 1
ATOM 775 C C . HIS A 1 101 ? 7.527 1.403 0.110 1.00 41.81 101 HIS A C 1
ATOM 777 O O . HIS A 1 101 ? 8.481 0.651 0.328 1.00 41.81 101 HIS A O 1
ATOM 783 N N . PHE A 1 102 ? 7.109 1.699 -1.121 1.00 47.66 102 PHE A N 1
ATOM 784 C CA . PHE A 1 102 ? 7.939 1.473 -2.293 1.00 47.66 102 PHE A CA 1
ATOM 785 C C . PHE A 1 102 ? 9.085 2.481 -2.201 1.00 47.66 102 PHE A C 1
ATOM 787 O O . PHE A 1 102 ? 9.086 3.522 -2.849 1.00 47.66 102 PHE A O 1
ATOM 794 N N . ASP A 1 103 ? 10.002 2.201 -1.279 1.00 36.75 103 ASP A N 1
ATOM 795 C CA . ASP A 1 103 ? 11.182 2.987 -0.982 1.00 36.75 103 ASP A CA 1
ATOM 796 C C . ASP A 1 103 ? 12.262 2.516 -1.942 1.00 36.75 103 ASP A C 1
ATOM 798 O O . ASP A 1 103 ? 13.087 1.640 -1.680 1.00 36.75 103 ASP A O 1
ATOM 802 N N . GLY A 1 104 ? 12.123 3.002 -3.161 1.00 40.69 104 GLY A N 1
ATOM 803 C CA . GLY A 1 104 ? 12.987 2.655 -4.257 1.00 40.69 104 GLY A CA 1
ATOM 804 C C . GLY A 1 104 ? 12.280 2.992 -5.541 1.00 40.69 104 GLY A C 1
ATOM 805 O O . GLY A 1 104 ? 11.146 2.568 -5.760 1.00 40.69 104 GLY A O 1
ATOM 806 N N . ASP A 1 105 ? 12.979 3.723 -6.401 1.00 40.03 105 ASP A N 1
ATOM 807 C CA . ASP A 1 105 ? 12.718 3.719 -7.828 1.00 40.03 105 ASP A CA 1
ATOM 808 C C . ASP A 1 105 ? 12.584 2.260 -8.278 1.00 40.03 105 ASP A C 1
ATOM 810 O O . ASP A 1 105 ? 13.571 1.584 -8.600 1.00 40.03 105 ASP A O 1
ATOM 814 N N . ILE A 1 106 ? 11.352 1.743 -8.300 1.00 46.97 106 ILE A N 1
ATOM 815 C CA . ILE A 1 106 ? 11.039 0.556 -9.066 1.00 46.97 106 ILE A CA 1
ATOM 816 C C . ILE A 1 106 ? 11.223 1.019 -10.494 1.00 46.97 106 ILE A C 1
ATOM 818 O O . ILE A 1 106 ? 10.328 1.568 -11.133 1.00 46.97 106 ILE A O 1
ATOM 822 N N . ASN A 1 107 ? 12.440 0.829 -10.985 1.00 47.75 107 ASN A N 1
ATOM 823 C CA . ASN A 1 107 ? 12.720 0.920 -12.389 1.00 47.75 107 ASN A CA 1
ATOM 824 C C . ASN A 1 107 ? 11.841 -0.158 -13.023 1.00 47.75 107 ASN A C 1
ATOM 826 O O . ASN A 1 107 ? 12.180 -1.340 -13.001 1.00 47.75 107 ASN A O 1
ATOM 830 N N . ILE A 1 108 ? 10.676 0.246 -13.527 1.00 50.31 108 ILE A N 1
ATOM 831 C CA . ILE A 1 108 ? 9.723 -0.635 -14.201 1.00 50.31 108 ILE A CA 1
ATOM 832 C C . ILE A 1 108 ? 10.445 -1.430 -15.300 1.00 50.31 108 ILE A C 1
ATOM 834 O O . ILE A 1 108 ? 10.127 -2.592 -15.516 1.00 50.31 108 ILE A O 1
ATOM 838 N N . GLY A 1 109 ? 11.503 -0.875 -15.904 1.00 49.84 109 GLY A N 1
ATOM 839 C CA . GLY A 1 109 ? 12.392 -1.594 -16.816 1.00 49.84 109 GLY A CA 1
ATOM 840 C C . GLY A 1 109 ? 13.135 -2.783 -16.189 1.00 49.84 109 GLY A C 1
ATOM 841 O O . GLY A 1 109 ? 13.284 -3.804 -16.854 1.00 49.84 109 GLY A O 1
ATOM 842 N N . LYS A 1 110 ? 13.554 -2.711 -14.917 1.00 46.12 110 LYS A N 1
ATOM 843 C CA . LYS A 1 110 ? 14.137 -3.851 -14.179 1.00 46.12 110 LYS A CA 1
ATOM 844 C C . LYS A 1 110 ? 13.097 -4.914 -13.837 1.00 46.12 110 LYS A C 1
ATOM 846 O O . LYS A 1 110 ? 13.404 -6.095 -13.947 1.00 46.12 110 LYS A O 1
ATOM 851 N N . VAL A 1 111 ? 11.882 -4.517 -13.452 1.00 51.22 111 VAL A N 1
ATOM 852 C CA . VAL A 1 111 ? 10.803 -5.472 -13.136 1.00 51.22 111 VAL A CA 1
ATOM 853 C C . VAL A 1 111 ? 10.312 -6.169 -14.398 1.00 51.22 111 VAL A C 1
ATOM 855 O O . VAL A 1 111 ? 10.220 -7.390 -14.417 1.00 51.22 111 VAL A O 1
ATOM 858 N N . ILE A 1 112 ? 10.078 -5.420 -15.478 1.00 51.97 112 ILE A N 1
ATOM 859 C CA . ILE A 1 112 ? 9.743 -5.999 -16.781 1.00 51.97 112 ILE A CA 1
ATOM 860 C C . ILE A 1 112 ? 10.882 -6.907 -17.236 1.00 51.97 112 ILE A C 1
ATOM 862 O O . ILE A 1 112 ? 10.610 -8.052 -17.549 1.00 51.97 112 ILE A O 1
ATOM 866 N N . GLY A 1 113 ? 12.145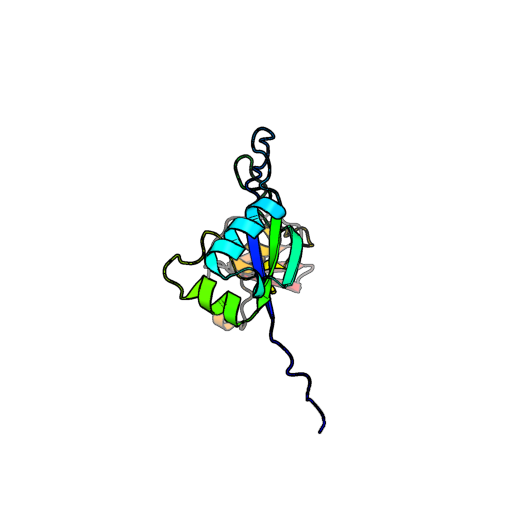 -6.466 -17.182 1.00 53.44 113 GLY A N 1
ATOM 867 C CA . GLY A 1 113 ? 13.290 -7.314 -17.525 1.00 53.44 113 GLY A CA 1
ATOM 868 C C . GLY A 1 113 ? 13.338 -8.618 -16.721 1.00 53.44 113 GLY A C 1
ATOM 869 O O . GLY A 1 113 ? 13.545 -9.677 -17.303 1.00 53.44 113 GLY A O 1
ATOM 870 N N . ALA A 1 114 ? 13.073 -8.576 -15.414 1.00 55.75 114 ALA A N 1
ATOM 871 C CA . ALA A 1 114 ? 13.027 -9.768 -14.565 1.00 55.75 114 ALA A CA 1
ATOM 872 C C . ALA A 1 114 ? 11.827 -10.691 -14.855 1.00 55.75 114 ALA A C 1
ATOM 874 O O . ALA A 1 114 ? 11.917 -11.895 -14.632 1.00 55.75 114 ALA A O 1
ATOM 875 N N . LEU A 1 115 ? 10.708 -10.144 -15.342 1.00 54.66 115 LEU A N 1
ATOM 876 C CA . LEU A 1 115 ? 9.497 -10.904 -15.671 1.00 54.66 115 LEU A CA 1
ATOM 877 C C . LEU A 1 115 ? 9.468 -11.402 -17.125 1.00 54.66 115 LEU A C 1
ATOM 879 O O . LEU A 1 115 ? 8.787 -12.383 -17.414 1.00 54.66 115 LEU A O 1
ATOM 883 N N . THR A 1 116 ? 10.175 -10.738 -18.043 1.00 61.25 116 THR A N 1
ATOM 884 C CA . THR A 1 116 ? 10.153 -11.036 -19.485 1.00 61.25 116 THR A CA 1
ATOM 885 C C . THR A 1 116 ? 11.414 -11.718 -19.989 1.00 61.25 116 THR A C 1
ATOM 887 O O . THR A 1 116 ? 11.356 -12.330 -21.057 1.00 61.25 116 THR A O 1
ATOM 890 N N . SER A 1 117 ? 12.522 -11.641 -19.240 1.00 68.88 117 SER A N 1
ATOM 891 C CA . SER A 1 117 ? 13.767 -12.332 -19.566 1.00 68.88 117 SER A CA 1
ATOM 892 C C . SER A 1 117 ? 14.114 -13.392 -18.528 1.00 68.88 117 SER A C 1
ATOM 894 O O . SER A 1 117 ? 14.145 -13.142 -17.325 1.00 68.88 117 SER A O 1
ATOM 896 N N . ARG A 1 118 ? 14.364 -14.610 -19.013 1.00 81.38 118 ARG A N 1
ATOM 897 C CA . ARG A 1 118 ? 14.731 -15.767 -18.187 1.00 81.38 118 ARG A CA 1
ATOM 898 C C . ARG A 1 118 ? 16.130 -16.225 -18.562 1.00 81.38 118 ARG A C 1
ATOM 900 O O . ARG A 1 118 ? 16.420 -16.384 -19.746 1.00 81.38 118 ARG A O 1
ATOM 907 N N . GLN A 1 119 ? 16.981 -16.488 -17.574 1.00 83.75 119 GLN A N 1
ATOM 908 C CA . GLN A 1 119 ? 18.253 -17.162 -17.828 1.00 83.75 119 GLN A CA 1
ATOM 909 C C . GLN A 1 119 ? 18.029 -18.680 -17.940 1.00 83.75 119 GLN A C 1
ATOM 911 O O . GLN A 1 119 ? 17.399 -19.265 -17.048 1.00 83.75 119 GLN A O 1
ATOM 916 N N . PRO A 1 120 ? 18.520 -19.329 -19.011 1.00 82.88 120 PRO A N 1
ATOM 917 C CA . PRO A 1 120 ? 18.497 -20.785 -19.123 1.00 82.88 120 PRO A CA 1
ATOM 918 C C . PRO A 1 120 ? 19.281 -21.406 -17.965 1.00 82.88 120 PRO A C 1
ATOM 920 O O . PRO A 1 120 ? 20.351 -20.915 -17.610 1.00 82.88 120 PRO A O 1
ATOM 923 N N . GLN A 1 121 ? 18.767 -22.491 -17.382 1.00 83.88 121 GLN A N 1
ATOM 924 C CA . GLN A 1 121 ? 19.459 -23.197 -16.293 1.00 83.88 121 GLN A CA 1
ATOM 925 C C . GLN A 1 121 ? 20.388 -24.299 -16.820 1.00 83.88 121 GLN A C 1
ATOM 927 O O . GLN A 1 121 ? 21.242 -24.806 -16.095 1.00 83.88 121 GLN A O 1
ATOM 932 N N . SER A 1 122 ? 20.243 -24.671 -18.094 1.00 82.06 122 SER A N 1
ATOM 933 C CA . SER A 1 122 ? 21.055 -25.691 -18.750 1.00 82.06 122 SER A CA 1
ATOM 934 C C . SER A 1 122 ? 21.245 -25.405 -20.241 1.00 82.06 122 SER A C 1
ATOM 936 O O . SER A 1 122 ? 20.435 -24.727 -20.871 1.00 82.06 122 SER A O 1
ATOM 938 N N . VAL A 1 123 ? 22.299 -25.975 -20.836 1.00 82.69 123 VAL A N 1
ATOM 939 C CA . VAL A 1 123 ? 22.543 -25.906 -22.291 1.00 82.69 123 VAL A CA 1
ATOM 940 C C . VAL A 1 123 ? 21.423 -26.594 -23.080 1.00 82.69 123 VAL A C 1
ATOM 942 O O . VAL A 1 123 ? 21.087 -26.162 -24.179 1.00 82.69 123 VAL A O 1
ATOM 945 N N . GLN A 1 124 ? 20.808 -27.633 -22.505 1.00 84.12 124 GLN A N 1
ATOM 946 C CA . GLN A 1 124 ? 19.713 -28.375 -23.130 1.00 84.12 124 GLN A CA 1
ATOM 947 C C . GLN A 1 124 ? 18.509 -27.472 -23.438 1.00 84.12 124 GLN A C 1
ATOM 949 O O . GLN A 1 124 ? 17.864 -27.648 -24.467 1.00 84.12 124 GLN A O 1
ATOM 954 N N . GLU A 1 125 ? 18.238 -26.477 -22.588 1.00 81.62 125 GLU A N 1
ATOM 955 C CA . GLU A 1 125 ? 17.142 -25.518 -22.785 1.00 81.62 125 GLU A CA 1
ATOM 956 C C . GLU A 1 125 ? 17.343 -24.609 -24.000 1.00 81.62 125 GLU A C 1
ATOM 958 O O . GLU A 1 125 ? 16.389 -23.997 -24.461 1.00 81.62 125 GLU A O 1
ATOM 963 N N . LEU A 1 126 ? 18.560 -24.510 -24.539 1.00 85.19 126 LEU A N 1
ATOM 964 C CA . LEU A 1 126 ? 18.832 -23.691 -25.722 1.00 85.19 126 LEU A CA 1
ATOM 965 C C . LEU A 1 126 ? 18.433 -24.392 -27.027 1.00 85.19 126 LEU A C 1
ATOM 967 O O . LEU A 1 126 ? 18.305 -23.752 -28.071 1.00 85.19 126 LEU A O 1
ATOM 971 N N . VAL A 1 127 ? 18.288 -25.717 -26.993 1.00 87.81 127 VAL A N 1
ATOM 972 C CA . VAL A 1 127 ? 18.103 -26.541 -28.189 1.00 87.81 127 VAL A CA 1
ATOM 973 C C . VAL A 1 127 ? 16.714 -26.308 -28.783 1.00 87.81 127 VAL A C 1
ATOM 975 O O . VAL A 1 127 ? 15.709 -26.380 -28.088 1.00 87.81 127 VAL A O 1
ATOM 978 N N . GLY A 1 128 ? 16.656 -26.064 -30.095 1.00 87.62 128 GLY A N 1
ATOM 979 C CA . GLY A 1 128 ? 15.398 -25.856 -30.824 1.00 87.62 128 GLY A CA 1
ATOM 980 C C . GLY A 1 128 ? 14.883 -24.413 -30.818 1.00 87.62 128 GLY A C 1
ATOM 981 O O . GLY A 1 128 ? 13.879 -24.133 -31.470 1.00 87.62 128 GLY A O 1
ATOM 982 N N . HIS A 1 129 ? 15.586 -23.494 -30.155 1.00 89.38 129 HIS A N 1
ATOM 983 C CA . HIS A 1 129 ? 15.225 -22.081 -30.094 1.00 89.38 129 HIS A CA 1
ATOM 984 C C . HIS A 1 129 ? 16.001 -21.230 -31.119 1.00 89.38 129 HIS A C 1
ATOM 986 O O . HIS A 1 129 ? 17.191 -21.467 -31.347 1.00 89.38 129 HIS A O 1
ATOM 992 N N . PRO A 1 130 ? 15.375 -20.208 -31.737 1.00 92.00 130 PRO A N 1
ATOM 993 C CA . PRO A 1 130 ? 16.085 -19.220 -32.544 1.00 92.00 130 PRO A CA 1
ATOM 994 C C . PRO A 1 130 ? 17.160 -18.484 -31.735 1.00 92.00 130 PRO A C 1
ATOM 996 O O . PRO A 1 130 ? 16.877 -17.950 -30.664 1.00 92.00 130 PRO A O 1
ATOM 999 N N . LEU A 1 131 ? 18.378 -18.409 -32.273 1.00 91.06 131 LEU A N 1
ATOM 1000 C CA . LEU A 1 131 ? 19.528 -17.786 -31.614 1.00 91.06 131 LEU A CA 1
ATOM 1001 C C . LEU A 1 131 ? 19.838 -16.407 -32.205 1.00 91.06 131 LEU A C 1
ATOM 1003 O O . LEU A 1 131 ? 19.931 -16.250 -33.423 1.00 91.06 131 LEU A O 1
ATOM 1007 N N . ARG A 1 132 ? 20.067 -15.420 -31.335 1.00 92.00 132 ARG A N 1
ATOM 1008 C CA . ARG A 1 132 ? 20.669 -14.127 -31.678 1.00 92.00 132 ARG A CA 1
ATOM 1009 C C . ARG A 1 132 ? 21.973 -13.964 -30.909 1.00 92.00 132 ARG A C 1
ATOM 1011 O O . ARG A 1 132 ? 21.966 -13.945 -29.683 1.00 92.00 132 ARG A O 1
ATOM 1018 N N . VAL A 1 133 ? 23.071 -13.806 -31.639 1.00 92.94 133 VAL A N 1
ATOM 1019 C CA . VAL A 1 133 ? 24.392 -13.514 -31.071 1.00 92.94 133 VAL A CA 1
ATOM 1020 C C . VAL A 1 133 ? 24.753 -12.073 -31.406 1.00 92.94 133 VAL A C 1
ATOM 1022 O O . VAL A 1 133 ? 24.632 -11.675 -32.564 1.00 92.94 133 VAL A O 1
ATOM 1025 N N . TYR A 1 134 ? 25.175 -11.298 -30.412 1.00 93.00 134 TYR A N 1
ATOM 1026 C CA . TYR A 1 134 ? 25.612 -9.912 -30.595 1.00 93.00 134 TYR A CA 1
ATOM 1027 C C . TYR A 1 134 ? 26.802 -9.588 -29.688 1.00 93.00 134 TYR A C 1
ATOM 1029 O O . TYR A 1 134 ? 27.101 -10.324 -28.740 1.00 93.00 134 TYR A O 1
ATOM 1037 N N . ARG A 1 135 ? 27.521 -8.511 -30.003 1.00 93.56 135 ARG A N 1
ATOM 1038 C CA . ARG A 1 135 ? 28.633 -8.011 -29.190 1.00 93.56 135 ARG A CA 1
ATOM 1039 C C . ARG A 1 135 ? 28.148 -6.957 -28.204 1.00 93.56 135 ARG A C 1
ATOM 1041 O O . ARG A 1 135 ? 27.228 -6.197 -28.505 1.00 93.56 135 ARG A O 1
ATOM 1048 N N . THR A 1 136 ? 28.779 -6.879 -27.038 1.00 91.31 136 THR A N 1
ATOM 1049 C CA . THR A 1 136 ? 28.530 -5.794 -26.083 1.00 91.31 136 THR A CA 1
ATOM 1050 C C . THR A 1 136 ? 28.688 -4.438 -26.775 1.00 91.31 136 THR A C 1
ATOM 1052 O O . THR A 1 136 ? 29.728 -4.147 -27.363 1.00 91.31 136 THR A O 1
ATOM 1055 N N . GLY A 1 137 ? 27.641 -3.613 -26.709 1.00 90.12 137 GLY A N 1
ATOM 1056 C CA . GLY A 1 137 ? 27.585 -2.301 -27.363 1.00 90.12 137 GLY A CA 1
ATOM 1057 C C . GLY A 1 137 ? 26.894 -2.278 -28.731 1.00 90.12 137 GLY A C 1
ATOM 1058 O O . GLY A 1 137 ? 26.620 -1.188 -29.233 1.00 90.12 137 GLY A O 1
ATOM 1059 N N . ASP A 1 138 ? 26.552 -3.433 -29.312 1.00 87.88 138 ASP A N 1
ATOM 1060 C CA . ASP A 1 138 ? 25.782 -3.480 -30.556 1.00 87.88 138 ASP A CA 1
ATOM 1061 C C . ASP A 1 138 ? 24.376 -2.891 -30.368 1.00 87.88 138 ASP A C 1
ATOM 1063 O O . ASP A 1 138 ? 23.691 -3.114 -29.363 1.00 87.88 138 ASP A O 1
ATOM 1067 N N . ALA A 1 139 ? 23.907 -2.167 -31.384 1.00 83.94 139 ALA A N 1
ATOM 1068 C CA . ALA A 1 139 ? 22.533 -1.692 -31.430 1.00 83.94 139 ALA A CA 1
ATOM 1069 C C . ALA A 1 139 ? 21.584 -2.874 -31.689 1.00 83.94 139 ALA A C 1
ATOM 1071 O O . ALA A 1 139 ? 21.496 -3.384 -32.806 1.00 83.94 139 ALA A O 1
ATOM 1072 N N . VAL A 1 140 ? 20.853 -3.296 -30.656 1.00 83.62 140 VAL A N 1
ATOM 1073 C CA . VAL A 1 140 ? 19.859 -4.374 -30.739 1.00 83.62 140 VAL A CA 1
ATOM 1074 C C . VAL A 1 140 ? 18.441 -3.849 -30.539 1.00 83.62 140 VAL A C 1
ATOM 1076 O O . VAL A 1 140 ? 18.178 -2.973 -29.713 1.00 83.62 140 VAL A O 1
ATOM 1079 N N . THR A 1 141 ? 17.498 -4.412 -31.292 1.00 76.25 141 THR A N 1
ATOM 1080 C CA . THR A 1 141 ? 16.071 -4.165 -31.086 1.00 76.25 141 THR A CA 1
ATOM 1081 C C . THR A 1 141 ? 15.630 -4.770 -29.753 1.00 76.25 141 THR A C 1
ATOM 1083 O O . THR A 1 141 ? 15.970 -5.912 -29.430 1.00 76.25 141 THR A O 1
ATOM 1086 N N . LYS A 1 142 ? 14.864 -3.992 -28.979 1.00 71.19 142 LYS A N 1
ATOM 1087 C CA . LYS A 1 142 ? 14.244 -4.410 -27.708 1.00 71.19 142 LYS A CA 1
ATOM 1088 C C . LYS A 1 142 ? 12.854 -5.019 -27.932 1.00 71.19 142 LYS A C 1
ATOM 1090 O O . LYS A 1 142 ? 11.917 -4.738 -27.192 1.00 71.19 142 LYS A O 1
ATOM 1095 N N . ASP A 1 143 ? 12.707 -5.788 -29.006 1.00 80.25 143 ASP A N 1
ATOM 1096 C CA . ASP A 1 143 ? 11.505 -6.564 -29.289 1.00 80.25 143 ASP A CA 1
ATOM 1097 C C . ASP A 1 143 ? 11.472 -7.790 -28.375 1.00 80.25 143 ASP A C 1
ATOM 1099 O O . ASP A 1 143 ? 12.455 -8.525 -28.323 1.00 80.25 143 ASP A O 1
ATOM 1103 N N . TRP A 1 144 ? 10.360 -8.014 -27.672 1.00 78.06 144 TRP A N 1
ATOM 1104 C CA . TRP A 1 144 ? 10.198 -9.200 -26.833 1.00 78.06 144 TRP A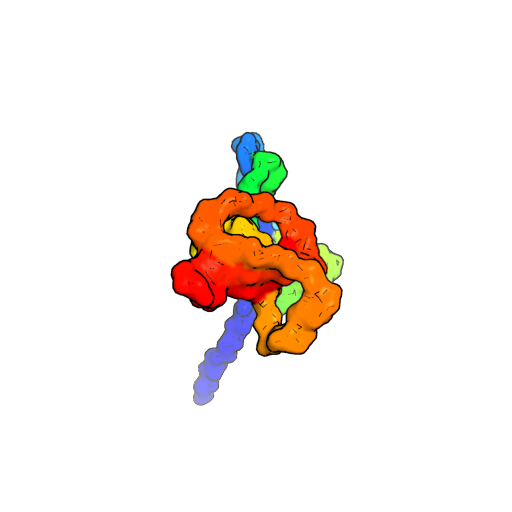 CA 1
ATOM 1105 C C . TRP A 1 144 ? 9.762 -10.400 -27.679 1.00 78.06 144 TRP A C 1
ATOM 1107 O O . TRP A 1 144 ? 8.684 -10.393 -28.279 1.00 78.06 144 TRP A O 1
ATOM 1117 N N . ARG A 1 145 ? 10.608 -11.430 -27.733 1.00 85.12 145 ARG A N 1
ATOM 1118 C CA . ARG A 1 145 ? 10.358 -12.707 -28.411 1.00 85.12 145 ARG A CA 1
ATOM 1119 C C . ARG A 1 145 ? 10.680 -13.858 -27.453 1.00 85.12 145 ARG A C 1
ATOM 1121 O O . ARG A 1 145 ? 11.836 -14.267 -27.391 1.00 85.12 145 ARG A O 1
ATOM 1128 N N . PRO A 1 146 ? 9.685 -14.415 -26.740 1.00 82.94 146 PRO A N 1
ATOM 1129 C CA . PRO A 1 146 ? 9.924 -15.358 -25.642 1.00 82.94 146 PRO A CA 1
ATOM 1130 C C . PRO A 1 146 ? 10.703 -16.613 -26.057 1.00 82.94 146 PRO A C 1
ATOM 1132 O O . PRO A 1 146 ? 11.480 -17.140 -25.267 1.00 82.94 146 PRO A O 1
ATOM 1135 N N . ASP A 1 147 ? 10.550 -17.058 -27.306 1.00 87.50 147 ASP A N 1
ATOM 1136 C CA . ASP A 1 147 ? 11.222 -18.257 -27.809 1.00 87.50 147 ASP A CA 1
ATOM 1137 C C . ASP A 1 147 ? 12.657 -18.009 -28.293 1.00 87.50 147 ASP A C 1
ATOM 1139 O O . ASP A 1 147 ? 13.332 -18.965 -28.668 1.00 87.50 147 ASP A O 1
ATOM 1143 N N . ARG A 1 148 ? 13.134 -16.757 -28.341 1.00 90.69 148 ARG A N 1
ATOM 1144 C CA . ARG A 1 148 ? 14.477 -16.424 -28.833 1.00 90.69 148 ARG A CA 1
ATOM 1145 C C . ARG A 1 148 ? 15.488 -16.473 -27.697 1.00 90.69 148 ARG A C 1
ATOM 1147 O O . ARG A 1 148 ? 15.291 -15.865 -26.651 1.00 90.69 148 ARG A O 1
ATOM 1154 N N . VAL A 1 149 ? 16.616 -17.120 -27.950 1.00 92.50 149 VAL A N 1
ATOM 1155 C CA . VAL A 1 149 ? 17.785 -17.092 -27.073 1.00 92.50 149 VAL A CA 1
ATOM 1156 C C . VAL A 1 149 ? 18.738 -16.008 -27.557 1.00 92.50 149 VAL A C 1
ATOM 1158 O O . VAL A 1 149 ? 19.144 -15.980 -28.719 1.00 92.50 149 VAL A O 1
ATOM 1161 N N . ASN A 1 150 ? 19.125 -15.127 -26.648 1.00 92.06 150 ASN A N 1
ATOM 1162 C CA . ASN A 1 150 ? 20.108 -14.081 -26.867 1.00 92.06 150 ASN A CA 1
ATOM 1163 C C . ASN A 1 150 ? 21.421 -14.475 -26.204 1.00 92.06 150 ASN A C 1
ATOM 1165 O O . ASN A 1 150 ? 21.424 -14.861 -25.037 1.00 92.06 150 ASN A O 1
ATOM 1169 N N . ILE A 1 151 ? 22.522 -14.349 -26.940 1.00 92.31 151 ILE A N 1
ATOM 1170 C CA . ILE A 1 151 ? 23.881 -14.570 -26.452 1.00 92.31 151 ILE A CA 1
ATOM 1171 C C . ILE A 1 151 ? 24.668 -13.285 -26.682 1.00 92.31 151 ILE A C 1
ATOM 1173 O O . ILE A 1 151 ? 24.918 -12.889 -27.822 1.00 92.31 151 ILE A O 1
ATOM 1177 N N . GLU A 1 152 ? 25.064 -12.644 -25.590 1.00 93.44 152 GLU A N 1
ATOM 1178 C CA . GLU A 1 152 ? 25.961 -11.498 -25.633 1.00 93.44 152 GLU A CA 1
ATOM 1179 C C . GLU A 1 152 ? 27.404 -11.961 -25.506 1.00 93.44 152 GLU A C 1
ATOM 1181 O O . GLU A 1 152 ? 27.743 -12.777 -24.641 1.00 93.44 152 GLU A O 1
ATOM 1186 N N . THR A 1 153 ? 28.257 -11.405 -26.358 1.00 94.81 153 THR A N 1
ATOM 1187 C CA . THR A 1 153 ? 29.686 -11.693 -26.369 1.00 94.81 153 THR A CA 1
ATOM 1188 C C . THR A 1 153 ? 30.513 -10.436 -26.152 1.00 94.81 153 THR A C 1
ATOM 1190 O O . THR A 1 153 ? 30.205 -9.376 -26.690 1.00 94.81 153 THR A O 1
ATOM 1193 N N . ASN A 1 154 ? 31.602 -10.565 -25.403 1.00 93.31 154 ASN A N 1
ATOM 1194 C CA . ASN A 1 154 ? 32.616 -9.530 -25.272 1.00 93.31 154 ASN A CA 1
ATOM 1195 C C . ASN A 1 154 ? 33.994 -10.159 -25.472 1.00 93.31 154 ASN A C 1
ATOM 1197 O O . ASN A 1 154 ? 34.305 -11.161 -24.835 1.00 93.31 154 ASN A O 1
ATOM 1201 N N . GLU A 1 155 ? 34.788 -9.615 -26.395 1.00 93.00 155 GLU A N 1
ATOM 1202 C CA . GLU A 1 155 ? 36.149 -10.097 -26.696 1.00 93.00 155 GLU A CA 1
ATOM 1203 C C . GLU A 1 155 ? 36.256 -11.625 -26.917 1.00 93.00 155 GLU A C 1
ATOM 1205 O O . GLU A 1 155 ? 37.242 -12.265 -26.566 1.00 93.00 155 GLU A O 1
ATOM 1210 N N . GLY A 1 156 ? 35.226 -12.233 -27.519 1.00 86.38 156 GLY A N 1
ATOM 1211 C CA . GLY A 1 156 ? 35.182 -13.675 -27.799 1.00 86.38 156 GLY A CA 1
ATOM 1212 C C . GLY A 1 156 ? 34.696 -14.554 -26.640 1.00 86.38 156 GLY A C 1
ATOM 1213 O O . GLY A 1 156 ? 34.589 -15.766 -26.812 1.00 86.38 156 GLY A O 1
ATOM 1214 N N . LEU A 1 157 ? 34.349 -13.966 -25.493 1.00 91.88 157 LEU A N 1
ATOM 1215 C CA . LEU A 1 157 ? 33.746 -14.647 -24.348 1.00 91.88 157 LEU A CA 1
ATOM 1216 C C . LEU A 1 157 ? 32.237 -14.402 -24.303 1.00 91.88 157 LEU A C 1
ATOM 1218 O O . LEU A 1 157 ? 31.772 -13.307 -24.612 1.00 91.88 157 LEU A O 1
ATOM 1222 N N . ILE A 1 158 ? 31.465 -15.408 -23.889 1.00 91.69 158 ILE A N 1
ATOM 1223 C CA . ILE A 1 158 ? 30.035 -15.242 -23.599 1.00 91.69 158 ILE A CA 1
ATOM 1224 C C . ILE A 1 158 ? 29.901 -14.544 -22.246 1.00 91.69 158 ILE A C 1
ATOM 1226 O O . ILE A 1 158 ? 30.400 -15.051 -21.243 1.00 91.69 158 ILE A O 1
ATOM 1230 N N . VAL A 1 159 ? 29.215 -13.403 -22.218 1.00 92.38 159 VAL A N 1
ATOM 1231 C CA . VAL A 1 159 ? 29.007 -12.609 -20.994 1.00 92.38 159 VAL A CA 1
ATOM 1232 C C . VAL A 1 159 ? 27.560 -12.628 -20.507 1.00 92.38 159 VAL A C 1
ATOM 1234 O O . VAL A 1 159 ? 27.313 -12.369 -19.333 1.00 92.38 159 VAL A O 1
ATOM 1237 N N . SER A 1 160 ? 26.598 -12.965 -21.373 1.00 88.94 160 SER A N 1
ATOM 1238 C CA . SER A 1 160 ? 25.191 -13.113 -20.990 1.00 88.94 160 SER A CA 1
ATOM 1239 C C . SER A 1 160 ? 24.451 -14.076 -21.916 1.00 88.94 160 SER A C 1
ATOM 1241 O O . SER A 1 160 ? 24.694 -14.088 -23.124 1.00 88.94 160 SER A O 1
ATOM 1243 N N . VAL A 1 161 ? 23.530 -14.863 -21.351 1.00 89.38 161 VAL A N 1
ATOM 1244 C CA . VAL A 1 161 ? 22.585 -15.710 -22.093 1.00 89.38 161 VAL A CA 1
ATOM 1245 C C . VAL A 1 161 ? 21.189 -15.545 -21.496 1.00 89.38 161 VAL A C 1
ATOM 1247 O O . VAL A 1 161 ? 21.018 -15.715 -20.289 1.00 89.38 161 VAL A O 1
ATOM 1250 N N . TRP A 1 162 ? 20.188 -15.218 -22.315 1.00 89.12 162 TRP A N 1
ATOM 1251 C CA . TRP A 1 162 ? 18.821 -14.975 -21.834 1.00 89.12 162 TRP A CA 1
ATOM 1252 C C . TRP A 1 162 ? 17.747 -15.203 -22.907 1.00 89.12 162 TRP A C 1
ATOM 1254 O O . TRP A 1 162 ? 17.983 -14.992 -24.097 1.00 89.12 162 TRP A O 1
ATOM 1264 N N . PHE A 1 163 ? 16.551 -15.615 -22.485 1.00 87.00 163 PHE A N 1
ATOM 1265 C CA . PHE A 1 163 ? 15.363 -15.730 -23.338 1.00 87.00 163 PHE A CA 1
ATOM 1266 C C . PHE A 1 163 ? 14.637 -14.393 -23.475 1.00 87.00 163 PHE A C 1
ATOM 1268 O O . PHE A 1 163 ? 14.340 -13.785 -22.447 1.00 87.00 163 PHE A O 1
ATOM 1275 N N . GLY A 1 164 ? 14.312 -13.973 -24.705 1.00 80.31 164 GLY A N 1
ATOM 1276 C CA . GLY A 1 164 ? 13.426 -12.835 -24.984 1.00 80.31 164 GLY A CA 1
ATOM 1277 C C . GLY A 1 164 ? 13.718 -12.002 -26.232 1.00 80.31 164 GLY A C 1
ATOM 1278 O O . GLY A 1 164 ? 14.610 -12.284 -27.069 1.00 80.31 164 GLY A O 1
#

Secondary structure (DSSP, 8-state):
---------EEEEEEE---BTTBTTSPPPPHHHHHHHHHHHH-GGGEEEEEEEE------TTSB--EEEEEEEEHHHHHHHHHSTTTTTT-EE--TTTT----S---HHHHHHHHH-B--SSGGGGTTSPEEEEETT--------TT-EEEEEETTEEEEEEE-

Foldseek 3Di:
DDPPPPPFDKWKKKAAQQAFPPDPVTDGNDLVNVLVVLCVQQNPVFWDDKDWDFFDDDRDGGHGPRIIIMTIGTPSSVCSQPVNPVHPSRMDTDDVNRVPPVPDPPVVVVVCCVVQKDADPDPVLLPPAAEDEDEVPDDDDPDRDQRYWYFYDYPRDTDDIIGD

pLDDT: mean 82.12, std 16.64, range [36.25, 97.19]